Protein AF-A0A1B7UII2-F1 (afdb_monomer_lite)

Secondary structure (DSSP, 8-state):
----HHHHHHHHHHHHHHHHHHHHHHHHHHHHHHHHHHHHHHHHHHHHHHHH-HHHHHHHHHHHHHT--HHHHHHHHHTS-HHHHHHHHHHHHHHHHHHHHHHHHHHHTT-HHHHHHHHHHHHHHHHHHHHHHHHHHHHHHHHHHH--

pLDDT: mean 78.88, std 10.56, range [37.66, 93.81]

Sequence (148 aa):
MDIPSFIVSALPAVLGAVGAWFLVNEVNHAHQFEEISRELNDIERLQTLSRSNPREFWLRSAMISFKCDRAKAEELASALSDADIDAAIAKNNDLWERQISAGLERWNSKTVRSQLQKRRRMLWLGFWLLMASAAAQVLFALLKLFCC

Structure (mmCIF, N/CA/C/O backbone):
data_AF-A0A1B7UII2-F1
#
_entry.id   AF-A0A1B7UII2-F1
#
loop_
_atom_site.group_PDB
_atom_site.id
_atom_site.type_symbol
_atom_site.label_atom_id
_atom_site.label_alt_id
_atom_site.label_comp_id
_atom_site.label_asym_id
_atom_site.label_entity_id
_atom_site.label_seq_id
_atom_site.pdbx_PDB_ins_code
_atom_site.Cartn_x
_atom_site.Cartn_y
_atom_site.Cartn_z
_atom_site.occupancy
_atom_site.B_iso_or_equiv
_atom_site.auth_seq_id
_atom_site.auth_comp_id
_atom_site.auth_asym_id
_atom_site.auth_atom_id
_atom_site.pdbx_PDB_model_num
ATOM 1 N N . MET A 1 1 ? 39.442 8.933 -30.396 1.00 37.66 1 MET A N 1
ATOM 2 C CA . MET A 1 1 ? 38.957 8.367 -29.122 1.00 37.66 1 MET A CA 1
ATOM 3 C C . MET A 1 1 ? 37.718 7.571 -29.459 1.00 37.66 1 MET A C 1
ATOM 5 O O . MET A 1 1 ? 36.650 8.153 -29.606 1.00 37.66 1 MET A O 1
ATOM 9 N N . ASP A 1 2 ? 37.898 6.276 -29.695 1.00 41.06 2 ASP A N 1
ATOM 10 C CA . ASP A 1 2 ? 36.806 5.366 -30.019 1.00 41.06 2 ASP A CA 1
ATOM 11 C C . ASP A 1 2 ? 35.928 5.220 -28.782 1.00 41.06 2 ASP A C 1
ATOM 13 O O . ASP A 1 2 ? 36.333 4.625 -27.784 1.00 41.06 2 ASP A O 1
ATOM 17 N N . ILE A 1 3 ? 34.736 5.815 -28.817 1.00 52.31 3 ILE A N 1
ATOM 18 C CA . ILE A 1 3 ? 33.689 5.464 -27.862 1.00 52.31 3 ILE A CA 1
ATOM 19 C C . ILE A 1 3 ? 33.410 3.980 -28.130 1.00 52.31 3 ILE A C 1
ATOM 21 O O . ILE A 1 3 ? 33.012 3.653 -29.252 1.00 52.31 3 ILE A O 1
ATOM 25 N N . PRO A 1 4 ? 33.658 3.066 -27.174 1.00 51.59 4 PRO A N 1
ATOM 26 C CA . PRO A 1 4 ? 33.566 1.646 -27.453 1.00 51.59 4 PRO A CA 1
ATOM 27 C C . PRO A 1 4 ? 32.142 1.333 -27.907 1.00 51.59 4 PRO A C 1
ATOM 29 O O . PRO A 1 4 ? 31.180 1.594 -27.181 1.00 51.59 4 PRO A O 1
ATOM 32 N N . SER A 1 5 ? 32.015 0.780 -29.115 1.00 55.94 5 SER A N 1
ATOM 33 C CA . SER A 1 5 ? 30.750 0.451 -29.795 1.00 55.94 5 SER A CA 1
ATOM 34 C C . SER A 1 5 ? 29.771 -0.344 -28.919 1.00 55.94 5 SER A C 1
ATOM 36 O O . SER A 1 5 ? 28.555 -0.277 -29.104 1.00 55.94 5 SER A O 1
ATOM 38 N N . PHE A 1 6 ? 30.292 -1.030 -27.901 1.00 52.69 6 PHE A N 1
ATOM 39 C CA . PHE A 1 6 ? 29.532 -1.740 -26.884 1.00 52.69 6 PHE A CA 1
ATOM 40 C C . PHE A 1 6 ? 28.626 -0.822 -26.040 1.00 52.69 6 PHE A C 1
ATOM 42 O O . PHE A 1 6 ? 27.457 -1.149 -25.844 1.00 52.69 6 PHE A O 1
ATOM 49 N N . ILE A 1 7 ? 29.107 0.356 -25.612 1.00 54.72 7 ILE A N 1
ATOM 50 C CA . ILE A 1 7 ? 28.328 1.321 -24.804 1.00 54.72 7 ILE A CA 1
ATOM 51 C C . ILE A 1 7 ? 27.152 1.871 -25.619 1.00 54.72 7 ILE A C 1
ATOM 53 O O . ILE A 1 7 ? 26.037 1.989 -25.115 1.00 54.72 7 ILE A O 1
ATOM 57 N N . VAL A 1 8 ? 27.388 2.137 -26.905 1.00 59.88 8 VAL A N 1
ATOM 58 C CA . VAL A 1 8 ? 26.384 2.649 -27.846 1.00 59.88 8 VAL A CA 1
ATOM 59 C C . VAL A 1 8 ? 25.280 1.610 -28.093 1.00 59.88 8 VAL A C 1
ATOM 61 O O . VAL A 1 8 ? 24.105 1.959 -28.147 1.00 59.88 8 VAL A O 1
ATOM 64 N N . SER A 1 9 ? 25.637 0.322 -28.160 1.00 65.69 9 SER A N 1
ATOM 65 C CA . SER A 1 9 ? 24.675 -0.769 -28.378 1.00 65.69 9 SER A CA 1
ATOM 66 C C . SER A 1 9 ? 23.880 -1.183 -27.130 1.00 65.69 9 SER A C 1
ATOM 68 O O . SER A 1 9 ? 22.728 -1.596 -27.249 1.00 65.69 9 SER A O 1
ATOM 70 N N . ALA A 1 10 ? 24.467 -1.058 -25.935 1.00 76.00 10 ALA A N 1
ATOM 71 C CA . ALA A 1 10 ? 23.851 -1.497 -24.682 1.00 76.00 10 ALA A CA 1
ATOM 72 C C . ALA A 1 10 ? 22.965 -0.421 -24.033 1.00 76.00 10 ALA A C 1
ATOM 74 O O . ALA A 1 10 ? 22.053 -0.751 -23.274 1.00 76.00 10 ALA A O 1
ATOM 75 N N . LEU A 1 11 ? 23.199 0.860 -24.343 1.00 81.69 11 LEU A N 1
ATOM 76 C CA . LEU A 1 11 ? 22.480 1.989 -23.747 1.00 81.69 11 LEU A CA 1
ATOM 77 C C . LEU A 1 11 ? 20.946 1.870 -23.852 1.00 81.69 11 LEU A C 1
ATOM 79 O O . LEU A 1 11 ? 20.285 2.052 -22.828 1.00 81.69 11 LEU A O 1
ATOM 83 N N . PRO A 1 12 ? 20.342 1.505 -25.002 1.00 84.94 12 PRO A N 1
ATOM 84 C CA . PRO A 1 12 ? 18.893 1.356 -25.071 1.00 84.94 12 PRO A CA 1
ATOM 85 C C . PRO A 1 12 ? 18.375 0.227 -24.178 1.00 84.94 12 PRO A C 1
ATOM 87 O O . PRO A 1 12 ? 17.350 0.392 -23.519 1.00 84.94 12 PRO A O 1
ATOM 90 N N . ALA A 1 13 ? 19.087 -0.899 -24.097 1.00 85.00 13 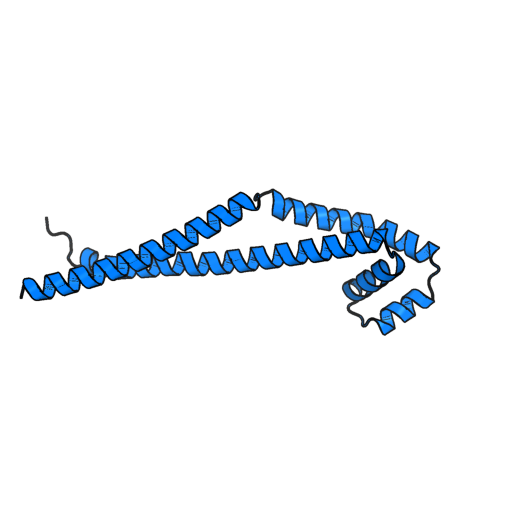ALA A N 1
ATOM 91 C CA . ALA A 1 13 ? 18.699 -2.010 -23.230 1.00 85.00 13 ALA A CA 1
ATOM 92 C C . ALA A 1 13 ? 18.749 -1.611 -21.745 1.00 85.00 13 ALA A C 1
ATOM 94 O O . ALA A 1 13 ? 17.822 -1.913 -20.995 1.00 85.00 13 ALA A O 1
ATOM 95 N N . VAL A 1 14 ? 19.780 -0.862 -21.334 1.00 86.94 14 VAL A N 1
ATOM 96 C CA . VAL A 1 14 ? 19.912 -0.346 -19.962 1.00 86.94 14 VAL A CA 1
ATOM 97 C C . VAL A 1 14 ? 18.794 0.644 -19.633 1.00 86.94 14 VAL A C 1
ATOM 99 O O . VAL A 1 14 ? 18.139 0.496 -18.604 1.00 86.94 14 VAL A O 1
ATOM 102 N N . LEU A 1 15 ? 18.519 1.615 -20.511 1.00 88.00 15 LEU A N 1
ATOM 103 C CA . LEU A 1 15 ? 17.417 2.568 -20.323 1.00 88.00 15 LEU A CA 1
ATOM 104 C C . LEU A 1 15 ? 16.066 1.850 -20.226 1.00 88.00 15 LEU A C 1
ATOM 106 O O . LEU A 1 15 ? 15.251 2.185 -19.369 1.00 88.00 15 LEU A O 1
ATOM 110 N N . GLY A 1 16 ? 15.860 0.822 -21.053 1.00 87.38 16 GLY A N 1
ATOM 111 C CA . GLY A 1 16 ? 14.655 0.003 -21.025 1.00 87.38 16 GLY A CA 1
ATOM 112 C C . GLY A 1 16 ? 14.488 -0.750 -19.704 1.00 87.38 16 GLY A C 1
ATOM 113 O O . GLY A 1 16 ? 13.423 -0.695 -19.091 1.00 87.38 16 GLY A O 1
ATOM 114 N N . ALA A 1 17 ? 15.555 -1.390 -19.221 1.00 89.38 17 ALA A N 1
ATOM 115 C CA . ALA A 1 17 ? 15.549 -2.140 -17.967 1.00 89.38 17 ALA A CA 1
ATOM 116 C C . ALA A 1 17 ? 15.335 -1.235 -16.742 1.00 89.38 17 ALA A C 1
ATOM 118 O O . ALA A 1 17 ? 14.518 -1.549 -15.876 1.00 89.38 17 ALA A O 1
ATOM 119 N N . VAL A 1 18 ? 16.018 -0.087 -16.682 1.00 90.06 18 VAL A N 1
ATOM 120 C CA . VAL A 1 18 ? 15.839 0.892 -15.598 1.00 90.06 18 VAL A CA 1
ATOM 121 C C . VAL A 1 18 ? 14.434 1.502 -15.652 1.00 90.06 18 VAL A C 1
ATOM 123 O O . VAL A 1 18 ? 13.789 1.652 -14.615 1.00 90.06 18 VAL A O 1
ATOM 126 N N . GLY A 1 19 ? 13.923 1.798 -16.852 1.00 88.44 19 GLY A N 1
ATOM 127 C CA . GLY A 1 19 ? 12.559 2.285 -17.049 1.00 88.44 19 GLY A CA 1
ATOM 128 C C . GLY A 1 19 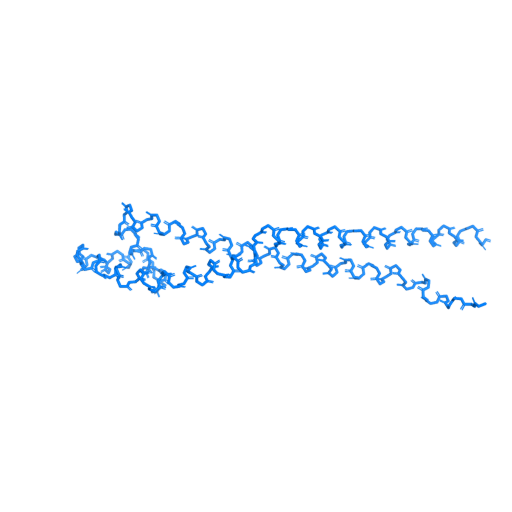? 11.504 1.296 -16.550 1.00 88.44 19 GLY A C 1
ATOM 129 O O . GLY A 1 19 ? 10.636 1.663 -15.758 1.00 88.44 19 GLY A O 1
ATOM 130 N N . ALA A 1 20 ? 11.631 0.022 -16.931 1.00 90.56 20 ALA A N 1
ATOM 131 C CA . ALA A 1 20 ? 10.764 -1.053 -16.455 1.00 90.56 20 ALA A CA 1
ATOM 132 C C . ALA A 1 20 ? 10.848 -1.234 -14.929 1.00 90.56 20 ALA A C 1
ATOM 134 O O . ALA A 1 20 ? 9.819 -1.373 -14.269 1.00 90.56 20 ALA A O 1
ATOM 135 N N . TRP A 1 21 ? 12.050 -1.161 -14.349 1.00 93.31 21 TRP A N 1
ATOM 136 C CA . TRP A 1 21 ? 12.246 -1.239 -12.900 1.00 93.31 21 TRP A CA 1
ATOM 137 C C . TRP A 1 21 ? 11.507 -0.125 -12.144 1.00 93.31 21 TRP A C 1
ATOM 139 O O . TRP A 1 21 ? 10.859 -0.396 -11.132 1.00 93.31 21 TRP A O 1
ATOM 149 N N . PHE A 1 22 ? 11.536 1.116 -12.646 1.00 90.50 22 PHE A N 1
ATOM 150 C CA . PHE A 1 22 ? 10.774 2.221 -12.052 1.00 90.50 22 PHE A CA 1
ATOM 151 C C . PHE A 1 22 ? 9.262 1.985 -12.093 1.00 90.50 22 PHE A C 1
ATOM 153 O O . PHE A 1 22 ? 8.583 2.292 -11.112 1.00 90.50 22 PHE A O 1
ATOM 160 N N . LEU A 1 23 ? 8.740 1.422 -13.186 1.00 90.44 23 LEU A N 1
ATOM 161 C CA . LEU A 1 23 ? 7.314 1.110 -13.311 1.00 90.44 23 LEU A CA 1
ATOM 162 C C . LEU A 1 23 ? 6.889 -0.023 -12.370 1.00 90.44 23 LEU A C 1
ATOM 164 O O . LEU A 1 23 ? 5.891 0.115 -11.671 1.00 90.44 23 LEU A O 1
ATOM 168 N N . VAL A 1 24 ? 7.670 -1.103 -12.277 1.00 91.25 24 VAL A N 1
ATOM 169 C CA . VAL A 1 24 ? 7.399 -2.205 -11.334 1.00 91.25 24 VAL A CA 1
ATOM 170 C C . VAL A 1 24 ? 7.415 -1.703 -9.889 1.00 91.25 24 VAL A C 1
ATOM 172 O O . VAL A 1 24 ? 6.529 -2.031 -9.098 1.00 91.25 24 VAL A O 1
ATOM 175 N N . ASN A 1 25 ? 8.384 -0.855 -9.540 1.00 86.06 25 ASN A N 1
ATOM 176 C CA . ASN A 1 25 ? 8.427 -0.247 -8.216 1.00 86.06 25 ASN A CA 1
ATOM 177 C C . ASN A 1 25 ? 7.248 0.693 -7.955 1.00 86.06 25 ASN A C 1
ATOM 179 O O . ASN A 1 25 ? 6.789 0.759 -6.814 1.00 86.06 25 ASN A O 1
ATOM 183 N N . GLU A 1 26 ? 6.753 1.413 -8.963 1.00 90.19 26 GLU A N 1
ATOM 184 C CA . GLU A 1 26 ? 5.548 2.230 -8.818 1.00 90.19 26 GLU A CA 1
ATOM 185 C C . GLU A 1 26 ? 4.333 1.364 -8.490 1.00 90.19 26 GLU A C 1
ATOM 187 O O . GLU A 1 26 ? 3.643 1.680 -7.524 1.00 90.19 26 GL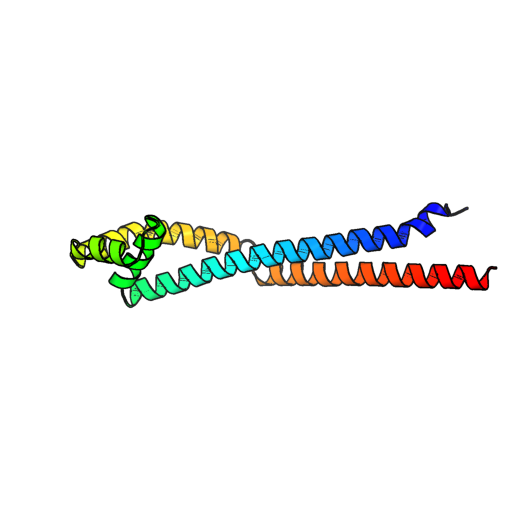U A O 1
ATOM 192 N N . VAL A 1 27 ? 4.145 0.238 -9.188 1.00 87.69 27 VAL A N 1
ATOM 193 C CA . VAL A 1 27 ? 3.053 -0.713 -8.921 1.00 87.69 27 VAL A CA 1
ATOM 194 C C . VAL A 1 27 ? 3.125 -1.259 -7.494 1.00 87.69 27 VAL A C 1
ATOM 196 O O . VAL A 1 27 ? 2.119 -1.278 -6.788 1.00 87.69 27 VAL A O 1
ATOM 199 N N . ASN A 1 28 ? 4.314 -1.638 -7.021 1.00 84.25 28 ASN A N 1
ATOM 200 C CA . ASN A 1 28 ? 4.482 -2.116 -5.647 1.00 84.25 28 ASN A CA 1
ATOM 201 C C . ASN A 1 28 ? 4.124 -1.027 -4.612 1.00 84.25 28 ASN A C 1
ATOM 203 O O . ASN A 1 28 ? 3.408 -1.280 -3.646 1.00 84.25 28 ASN A O 1
ATOM 207 N N . HIS A 1 29 ? 4.551 0.221 -4.842 1.00 81.06 29 HIS A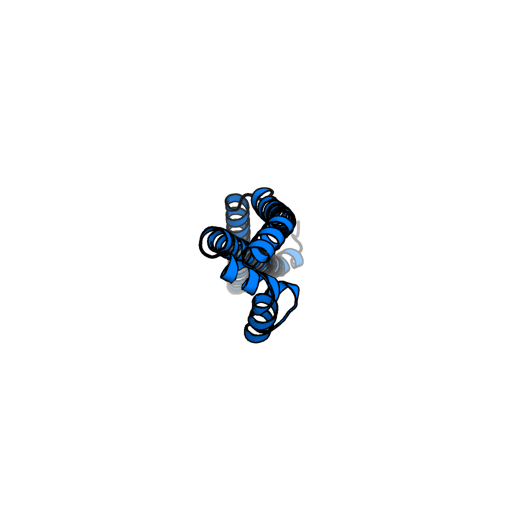 N 1
ATOM 208 C CA . HIS A 1 29 ? 4.165 1.347 -3.982 1.00 81.06 29 HIS A CA 1
ATOM 209 C C . HIS A 1 29 ? 2.668 1.679 -4.085 1.00 81.06 29 HIS A C 1
ATOM 211 O O . HIS A 1 29 ? 2.081 2.143 -3.110 1.00 81.06 29 HIS A O 1
ATOM 217 N N . ALA A 1 30 ? 2.050 1.477 -5.251 1.00 82.38 30 ALA A N 1
ATOM 218 C CA . ALA A 1 30 ? 0.619 1.659 -5.449 1.00 82.38 30 ALA A CA 1
ATOM 219 C C . ALA A 1 30 ? -0.188 0.661 -4.618 1.00 82.38 30 ALA A C 1
ATOM 221 O O . ALA A 1 30 ? -1.139 1.072 -3.958 1.00 82.38 30 ALA A O 1
ATOM 222 N N . HIS A 1 31 ? 0.235 -0.605 -4.601 1.00 82.88 31 HIS A N 1
ATOM 223 C CA . HIS A 1 31 ? -0.413 -1.656 -3.825 1.00 82.88 31 HIS A CA 1
ATOM 224 C C . HIS A 1 31 ? -0.345 -1.372 -2.323 1.00 82.88 31 HIS A C 1
ATOM 226 O O . HIS A 1 31 ? -1.380 -1.305 -1.670 1.00 82.88 31 HIS A O 1
ATOM 232 N N . GLN A 1 32 ? 0.847 -1.063 -1.802 1.00 78.06 32 GLN A N 1
ATOM 233 C CA . GLN A 1 32 ? 1.022 -0.692 -0.391 1.00 78.06 32 GLN A CA 1
ATOM 234 C C . GLN A 1 32 ? 0.185 0.534 -0.005 1.00 78.06 32 GLN A C 1
ATOM 236 O O . GLN A 1 32 ? -0.385 0.598 1.080 1.00 78.06 32 GLN A O 1
ATOM 241 N N . PHE A 1 33 ? 0.102 1.529 -0.893 1.00 79.88 33 PHE A N 1
ATOM 242 C CA . PHE A 1 33 ? -0.728 2.706 -0.660 1.00 79.88 33 PHE A CA 1
ATOM 243 C C . PHE A 1 33 ? -2.219 2.352 -0.602 1.00 79.88 33 PHE A C 1
ATOM 245 O O . PHE A 1 33 ? -2.944 2.880 0.241 1.00 79.88 33 PHE A O 1
ATOM 252 N N . GLU A 1 34 ? -2.683 1.475 -1.491 1.00 82.38 34 GLU A N 1
ATOM 253 C CA . GLU A 1 34 ? -4.070 1.018 -1.529 1.00 82.38 34 GLU A CA 1
ATOM 254 C C . GLU A 1 34 ? -4.432 0.181 -0.296 1.00 82.38 34 GLU A C 1
ATOM 256 O O . GLU A 1 34 ? -5.485 0.417 0.292 1.00 82.38 34 GLU A O 1
ATOM 261 N N . GLU A 1 35 ? -3.556 -0.728 0.135 1.00 81.38 35 GLU A N 1
ATOM 262 C CA . GLU A 1 35 ? -3.727 -1.515 1.362 1.00 81.38 35 GLU A CA 1
ATOM 263 C C . GLU A 1 35 ? -3.891 -0.606 2.583 1.00 81.38 35 GLU A C 1
ATOM 265 O O . GLU A 1 35 ? -4.906 -0.685 3.272 1.00 81.38 35 GLU A O 1
ATOM 270 N N . ILE A 1 36 ? -2.967 0.342 2.786 1.00 76.56 36 ILE A N 1
ATOM 271 C CA . ILE A 1 36 ? -3.043 1.281 3.916 1.00 76.56 36 ILE A CA 1
ATOM 272 C C . ILE A 1 36 ? -4.299 2.164 3.816 1.00 76.56 36 ILE A C 1
ATOM 274 O O . ILE A 1 36 ? -4.942 2.451 4.824 1.00 76.56 36 ILE A O 1
ATOM 278 N N . SER A 1 37 ? -4.692 2.579 2.606 1.00 79.69 37 SER A N 1
ATOM 279 C CA . SER A 1 37 ? -5.920 3.367 2.405 1.00 79.69 37 SER A CA 1
ATOM 280 C C . SER A 1 37 ? -7.179 2.578 2.775 1.00 79.69 37 SER A C 1
ATOM 282 O O . SER A 1 37 ? -8.107 3.142 3.353 1.00 79.69 37 SER A O 1
ATOM 284 N N . ARG A 1 38 ? -7.229 1.282 2.440 1.00 81.75 38 ARG A N 1
ATOM 285 C CA . ARG A 1 38 ? -8.344 0.394 2.798 1.00 81.75 38 ARG A CA 1
ATOM 286 C C . ARG A 1 38 ? -8.401 0.170 4.306 1.00 81.75 38 ARG A C 1
ATOM 288 O O . ARG A 1 38 ? -9.467 0.355 4.881 1.00 81.75 38 ARG A O 1
ATOM 295 N N . GLU A 1 39 ? -7.262 -0.120 4.937 1.00 76.12 39 GLU A N 1
ATOM 296 C CA . GLU A 1 39 ? -7.163 -0.273 6.395 1.00 76.12 39 GLU A CA 1
ATOM 297 C C . GLU A 1 39 ? -7.682 0.970 7.134 1.00 76.12 39 GLU A C 1
ATOM 299 O O . GLU A 1 39 ? -8.494 0.854 8.051 1.00 76.12 39 GLU A O 1
ATOM 304 N N . LEU A 1 40 ? -7.271 2.170 6.709 1.00 75.19 40 LEU A N 1
ATOM 305 C CA . LEU A 1 40 ? -7.716 3.424 7.324 1.00 75.19 40 LEU A CA 1
ATOM 306 C C . LEU A 1 40 ? -9.214 3.695 7.121 1.00 75.19 40 LEU A C 1
ATOM 308 O O . LEU A 1 40 ? -9.871 4.177 8.041 1.00 75.19 40 LEU A O 1
ATOM 312 N N . ASN A 1 41 ? -9.769 3.370 5.951 1.00 81.88 41 ASN A N 1
ATOM 313 C CA . ASN A 1 41 ? -11.203 3.521 5.683 1.00 81.88 41 ASN A CA 1
ATOM 314 C C . ASN A 1 41 ? -12.044 2.544 6.524 1.00 81.88 41 ASN A C 1
ATOM 316 O O . ASN A 1 41 ? -13.083 2.915 7.070 1.00 81.88 41 ASN A O 1
ATOM 320 N N . ASP A 1 42 ? -11.588 1.300 6.680 1.00 79.56 42 ASP A N 1
ATOM 321 C CA . ASP A 1 42 ? -12.267 0.321 7.533 1.00 79.56 42 ASP A CA 1
ATOM 322 C C . ASP A 1 42 ? -12.236 0.747 9.006 1.00 79.56 42 ASP A C 1
ATOM 324 O O . ASP A 1 42 ? -13.251 0.662 9.701 1.00 79.56 42 ASP A O 1
ATOM 328 N N . ILE A 1 43 ? -11.111 1.304 9.457 1.00 75.06 43 ILE A N 1
ATOM 329 C CA . ILE A 1 43 ? -10.976 1.939 10.771 1.00 75.06 43 ILE A CA 1
ATOM 330 C C . ILE A 1 43 ? -11.967 3.103 10.941 1.00 75.06 43 ILE A C 1
ATOM 332 O O . ILE A 1 43 ? -12.680 3.152 11.943 1.00 75.06 43 ILE A O 1
ATOM 336 N N . GLU A 1 44 ? -12.044 4.027 9.980 1.00 77.00 44 GLU A N 1
ATOM 337 C CA . GLU A 1 44 ? -12.944 5.189 10.037 1.00 77.00 44 GLU A CA 1
ATOM 338 C C . GLU A 1 44 ? -14.416 4.755 10.111 1.00 77.00 44 GLU A C 1
ATOM 340 O O . GLU A 1 44 ? -15.205 5.279 10.908 1.00 77.00 44 GLU A O 1
ATOM 345 N N . ARG A 1 45 ? -14.789 3.734 9.332 1.00 79.12 45 ARG A N 1
ATOM 346 C CA . ARG A 1 45 ? -16.128 3.134 9.369 1.00 79.12 45 ARG A CA 1
ATOM 347 C C . ARG A 1 45 ? -16.435 2.523 10.727 1.00 79.12 45 ARG A C 1
ATOM 349 O O . ARG A 1 45 ? -17.522 2.746 11.258 1.00 79.12 45 ARG A O 1
ATOM 356 N N . LEU A 1 46 ? -15.495 1.776 11.300 1.00 74.94 46 LEU A N 1
ATOM 357 C CA . LEU A 1 46 ? -15.654 1.177 12.623 1.00 74.94 46 LEU A CA 1
ATOM 358 C C . LEU A 1 46 ? -15.749 2.246 13.720 1.00 74.94 46 LEU A C 1
ATOM 360 O O . LEU A 1 46 ? -16.604 2.137 14.593 1.00 74.94 46 LEU A O 1
ATOM 364 N N . GLN A 1 47 ? -14.971 3.325 13.640 1.00 74.38 47 GLN A N 1
ATOM 365 C CA . GLN A 1 47 ? -15.058 4.445 14.582 1.00 74.38 47 GLN A CA 1
ATOM 366 C C . GLN A 1 47 ? -16.385 5.212 14.463 1.00 74.38 47 GLN A C 1
ATOM 368 O O . GLN A 1 47 ? -16.939 5.685 15.455 1.00 74.38 47 GLN A O 1
ATOM 373 N N . THR A 1 48 ? -16.933 5.320 13.255 1.00 79.19 48 THR A N 1
ATOM 374 C CA . THR A 1 48 ? -18.269 5.895 13.049 1.00 79.19 48 THR A CA 1
ATOM 375 C C . THR A 1 48 ? -19.354 4.984 13.632 1.00 79.19 48 THR A C 1
ATOM 377 O O . THR A 1 48 ? -20.305 5.459 14.261 1.00 79.19 48 THR A O 1
ATOM 380 N N . LEU A 1 49 ? -19.198 3.666 13.473 1.00 78.81 49 LEU A N 1
ATOM 381 C CA . LEU A 1 49 ? -20.096 2.664 14.047 1.00 78.81 49 LEU A CA 1
ATOM 382 C C . LEU A 1 49 ? -20.047 2.648 15.575 1.00 78.81 49 LEU A C 1
ATOM 384 O O . LEU A 1 49 ? -21.104 2.575 16.186 1.00 78.81 49 LEU A O 1
ATOM 388 N N . SER A 1 50 ? -18.880 2.796 16.208 1.00 78.44 50 SER A N 1
ATOM 389 C CA . SER A 1 50 ? -18.795 2.817 17.676 1.00 78.44 50 SER A CA 1
ATOM 390 C C . SER A 1 50 ? -19.599 3.963 18.300 1.00 78.44 50 SER A C 1
ATOM 392 O O . SER A 1 50 ? -20.144 3.806 19.388 1.00 78.44 50 SER A O 1
ATOM 394 N N . ARG A 1 51 ? -19.737 5.092 17.591 1.00 78.31 51 ARG A N 1
ATOM 395 C CA . ARG A 1 51 ? -20.519 6.259 18.036 1.00 78.31 51 ARG A CA 1
ATOM 396 C C . ARG A 1 51 ? -22.014 6.166 17.733 1.00 78.31 51 ARG A C 1
ATOM 398 O O . ARG A 1 51 ? -22.803 6.801 18.421 1.00 78.31 51 ARG A O 1
ATOM 405 N N . SER A 1 52 ? -22.397 5.448 16.678 1.00 83.25 52 SER A N 1
ATOM 406 C CA . SER A 1 52 ? -23.781 5.408 16.179 1.00 83.25 52 SER A CA 1
ATOM 407 C C . SER A 1 52 ? -24.526 4.122 16.540 1.00 83.25 52 SER A C 1
ATOM 409 O O . SER A 1 52 ? -25.739 4.151 16.728 1.00 83.25 52 SER A O 1
ATOM 411 N N . ASN A 1 53 ? -23.815 2.998 16.644 1.00 84.38 53 ASN A N 1
ATOM 412 C CA . ASN A 1 53 ? -24.350 1.686 16.988 1.00 84.38 53 ASN A CA 1
ATOM 413 C C . ASN A 1 53 ? -23.268 0.827 17.688 1.00 84.38 53 ASN A C 1
ATOM 415 O O . ASN A 1 53 ? -22.599 0.013 17.038 1.00 84.38 53 ASN A O 1
ATOM 419 N N . PRO A 1 54 ? -23.098 0.986 19.017 1.00 80.38 54 PRO A N 1
ATOM 420 C CA . PRO A 1 54 ? -22.069 0.295 19.801 1.00 80.38 54 PRO A CA 1
ATOM 421 C C . PRO A 1 54 ? -22.165 -1.230 19.696 1.00 80.38 54 PRO A C 1
ATOM 423 O O . PRO A 1 54 ? -21.157 -1.926 19.594 1.00 80.38 54 PRO A O 1
ATOM 426 N N . ARG A 1 55 ? -23.391 -1.757 19.635 1.00 81.50 55 ARG A N 1
ATOM 427 C CA . ARG A 1 55 ? -23.649 -3.194 19.535 1.00 81.50 55 ARG A CA 1
ATOM 428 C C . ARG A 1 55 ? -23.175 -3.773 18.203 1.00 81.50 55 ARG A C 1
ATOM 430 O O . ARG A 1 55 ? -22.478 -4.784 18.186 1.00 81.50 55 ARG A O 1
ATOM 437 N N . GLU A 1 56 ? -23.485 -3.112 17.087 1.00 84.62 56 GLU A 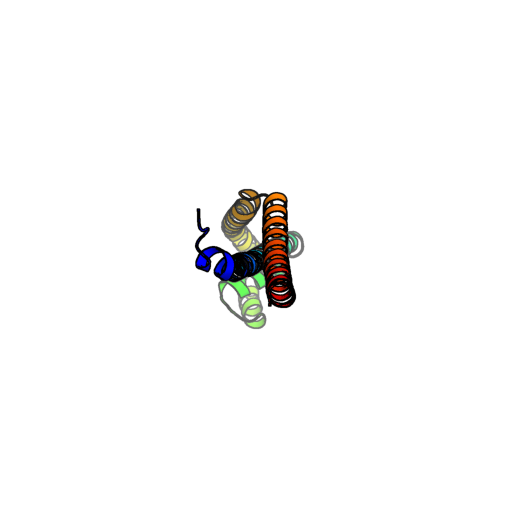N 1
ATOM 438 C CA . GLU A 1 56 ? -22.976 -3.507 15.765 1.00 84.62 56 GLU A CA 1
ATOM 439 C C . GLU A 1 56 ? -21.447 -3.370 15.686 1.00 84.62 56 GLU A C 1
ATOM 441 O O . GLU A 1 56 ? -20.774 -4.216 15.092 1.00 84.62 56 GLU A O 1
ATOM 446 N N . PHE A 1 57 ? -20.882 -2.337 16.316 1.00 82.69 57 PHE A N 1
ATOM 447 C CA . PHE A 1 57 ? -19.434 -2.173 16.424 1.00 82.69 57 PHE A CA 1
ATOM 448 C C . PHE A 1 57 ? -18.775 -3.333 17.183 1.00 82.69 57 PHE A C 1
ATOM 450 O O . PHE A 1 57 ? -17.776 -3.883 16.709 1.00 82.69 57 PHE A O 1
ATOM 457 N N . TRP A 1 58 ? -19.345 -3.749 18.317 1.00 83.12 58 TRP A N 1
ATOM 458 C CA . TRP A 1 58 ? -18.854 -4.892 19.082 1.00 83.12 58 TRP A CA 1
ATOM 459 C C . TRP A 1 58 ? -18.919 -6.181 18.262 1.00 83.12 58 TRP A C 1
ATOM 461 O O . TRP A 1 58 ? -17.924 -6.898 18.188 1.00 83.12 58 TRP A O 1
ATOM 471 N N . LEU A 1 59 ? -20.038 -6.438 17.572 1.00 85.50 59 LEU A N 1
ATOM 472 C CA . LEU A 1 59 ? -20.210 -7.629 16.732 1.00 85.50 59 LEU A CA 1
ATOM 473 C C . LEU A 1 59 ? -19.140 -7.716 15.644 1.00 85.50 59 LEU A C 1
ATOM 475 O O . LEU A 1 59 ? -18.481 -8.744 15.500 1.00 85.50 59 LEU A O 1
ATOM 479 N N . ARG A 1 60 ? -18.911 -6.622 14.911 1.00 82.31 60 ARG A N 1
ATOM 480 C CA . ARG A 1 60 ? -17.867 -6.575 13.878 1.00 82.31 60 ARG A CA 1
ATOM 481 C C . ARG A 1 60 ? -16.472 -6.740 14.467 1.00 82.31 60 ARG A C 1
ATOM 483 O O . ARG A 1 60 ? -15.658 -7.472 13.910 1.00 82.31 60 ARG A O 1
ATOM 490 N N . SER A 1 61 ? -16.212 -6.117 15.612 1.00 78.25 61 SER A N 1
ATOM 491 C CA . SER A 1 61 ? -14.931 -6.249 16.313 1.00 78.25 61 SER A CA 1
ATOM 492 C C . SER A 1 61 ? -14.682 -7.686 16.782 1.00 78.25 61 SER A C 1
ATOM 494 O O . SER A 1 61 ? -13.565 -8.193 16.654 1.00 78.25 61 SER A O 1
ATOM 496 N N . ALA A 1 62 ? -15.719 -8.371 17.269 1.00 80.69 62 ALA A N 1
ATOM 497 C CA . ALA A 1 62 ? -15.664 -9.765 17.690 1.00 80.69 62 ALA A CA 1
ATOM 498 C C . ALA A 1 62 ? -15.426 -10.705 16.500 1.00 80.69 62 ALA A C 1
ATOM 500 O O . ALA A 1 62 ? -14.544 -11.559 16.572 1.00 80.69 62 ALA A O 1
ATOM 501 N N . MET A 1 63 ? -16.131 -10.505 15.381 1.00 85.88 63 MET A N 1
ATOM 502 C CA . MET A 1 63 ? -15.919 -11.280 14.151 1.00 85.88 63 MET A CA 1
ATOM 503 C C . MET A 1 63 ? -14.467 -11.191 13.664 1.00 85.88 63 MET A C 1
ATOM 505 O O . MET A 1 63 ? -13.873 -12.209 13.310 1.00 85.88 63 MET A O 1
ATOM 509 N N . ILE A 1 64 ? -13.874 -9.991 13.695 1.00 77.81 64 ILE A N 1
ATOM 510 C CA . ILE A 1 64 ? -12.476 -9.765 13.298 1.00 77.81 64 ILE A CA 1
ATOM 511 C C . ILE A 1 64 ? -11.511 -10.436 14.286 1.00 77.81 64 ILE A C 1
ATOM 513 O O . ILE A 1 64 ? -10.612 -11.170 13.876 1.00 77.81 64 ILE A O 1
ATOM 517 N N . SER A 1 65 ? -11.705 -10.211 15.587 1.00 77.88 65 SER A N 1
ATOM 518 C CA . SER A 1 65 ? -10.780 -10.670 16.633 1.00 77.88 65 SER A CA 1
ATOM 519 C C . SER A 1 65 ? -10.794 -12.189 16.807 1.00 77.88 65 SER A C 1
ATOM 521 O O . SER A 1 65 ? -9.744 -12.810 16.965 1.00 77.88 65 SER A O 1
ATOM 523 N N . PHE A 1 66 ? -11.978 -12.800 16.751 1.00 79.50 66 PHE A N 1
ATOM 524 C CA . PHE A 1 66 ? -12.170 -14.232 16.979 1.00 79.50 66 PHE A CA 1
ATOM 525 C C . PHE A 1 66 ? -12.266 -15.048 15.686 1.00 79.50 66 PHE A C 1
ATOM 527 O O . PHE A 1 66 ? -12.383 -16.270 15.758 1.00 79.50 66 PHE A O 1
ATOM 534 N N . LYS A 1 67 ? -12.198 -14.399 14.513 1.00 82.31 67 LYS A N 1
ATOM 535 C CA . LYS A 1 67 ? -12.340 -15.033 13.190 1.00 82.31 67 LYS A CA 1
ATOM 536 C C . LYS A 1 67 ? -13.587 -15.922 13.110 1.00 82.31 67 LYS A C 1
ATOM 538 O O . LYS A 1 67 ? -13.514 -17.074 12.685 1.00 82.31 67 LYS A O 1
ATOM 543 N N . CYS A 1 68 ? -14.721 -15.399 13.572 1.00 83.75 68 CYS A N 1
ATOM 544 C CA . CYS A 1 68 ? -15.984 -16.126 13.637 1.00 83.75 68 CYS A CA 1
ATOM 545 C C . CYS A 1 68 ? -17.069 -15.480 12.769 1.00 83.75 68 CYS A C 1
ATOM 547 O O . CYS A 1 68 ? -17.038 -14.282 12.481 1.00 83.75 68 CYS A O 1
ATOM 549 N N . ASP A 1 69 ? -18.040 -16.296 12.358 1.00 89.19 69 ASP A N 1
ATOM 550 C CA . ASP A 1 69 ? -19.196 -15.833 11.595 1.00 89.19 69 ASP A CA 1
ATOM 551 C C . ASP A 1 69 ? -20.137 -14.989 12.455 1.00 89.19 69 ASP A C 1
ATOM 553 O O . ASP A 1 69 ? -20.208 -15.139 13.679 1.00 89.19 69 ASP A O 1
ATOM 557 N N . ARG A 1 70 ? -20.931 -14.143 11.789 1.00 87.25 70 ARG A N 1
ATOM 558 C CA . ARG A 1 70 ? -21.852 -13.207 12.445 1.00 87.25 70 ARG A CA 1
ATOM 559 C C . ARG A 1 70 ? -22.799 -13.891 13.432 1.00 87.25 70 ARG A C 1
ATOM 561 O O . ARG A 1 70 ? -22.973 -13.382 14.529 1.00 87.25 70 ARG A O 1
ATOM 568 N N . ALA A 1 71 ? -23.339 -15.059 13.084 1.00 86.88 71 ALA A N 1
ATOM 569 C CA . ALA A 1 71 ? -24.247 -15.807 13.956 1.00 86.88 71 ALA A CA 1
ATOM 570 C C . ALA A 1 71 ? -23.594 -16.190 15.298 1.00 86.88 71 ALA A C 1
ATOM 572 O O . ALA A 1 71 ? -24.211 -16.045 16.347 1.00 86.88 71 ALA A O 1
ATOM 573 N N . LYS A 1 72 ? -22.318 -16.603 15.280 1.00 85.56 72 LYS A N 1
ATOM 574 C CA . LYS A 1 72 ? -21.563 -16.915 16.504 1.00 85.56 72 LYS A CA 1
ATOM 575 C C . LYS A 1 72 ? -21.232 -15.656 17.299 1.00 85.56 72 LYS A C 1
ATOM 577 O O . LYS A 1 72 ? -21.248 -15.683 18.524 1.00 85.56 72 LYS A O 1
ATOM 582 N N . ALA A 1 73 ? -20.932 -14.549 16.621 1.00 85.06 73 ALA A N 1
ATOM 583 C CA . ALA A 1 73 ? -20.725 -13.269 17.292 1.00 85.06 73 ALA A CA 1
ATOM 584 C C . ALA A 1 73 ? -22.015 -12.771 17.970 1.00 85.06 73 ALA A C 1
ATOM 586 O O . ALA A 1 73 ? -21.965 -12.296 19.099 1.00 85.06 73 ALA A O 1
ATOM 587 N N . GLU A 1 74 ? -23.170 -12.924 17.320 1.00 87.31 74 GLU A N 1
ATOM 588 C CA . GLU A 1 74 ? -24.482 -12.581 17.882 1.00 87.31 74 GLU A CA 1
ATOM 589 C C . GLU A 1 74 ? -24.862 -13.485 19.057 1.00 87.31 74 GLU A C 1
ATOM 591 O O . GLU A 1 74 ? -25.378 -12.991 20.056 1.00 87.31 74 GLU A O 1
ATOM 596 N N . GLU A 1 75 ? -24.536 -14.775 18.991 1.00 86.12 75 GLU A N 1
ATOM 597 C CA . GLU A 1 75 ? -24.694 -15.706 20.110 1.00 86.12 75 GLU A CA 1
ATOM 598 C C . GLU A 1 75 ? -23.844 -15.277 21.317 1.00 86.12 75 GLU A C 1
ATOM 600 O O . GLU A 1 75 ? -24.363 -15.167 22.427 1.00 86.12 75 GLU A O 1
ATOM 605 N N . LEU A 1 76 ? -22.572 -14.919 21.104 1.00 79.94 76 LEU A N 1
ATOM 606 C CA . LEU A 1 76 ? -21.703 -14.383 22.160 1.00 79.94 76 LEU A CA 1
ATOM 607 C C . LEU A 1 76 ? -22.219 -13.047 22.721 1.00 79.94 76 LEU A C 1
ATOM 609 O O . LEU A 1 76 ? -22.137 -12.818 23.926 1.00 79.94 76 LEU A O 1
ATOM 613 N N . ALA A 1 77 ? -22.777 -12.181 21.869 1.00 79.25 77 ALA A N 1
ATOM 614 C CA . ALA A 1 77 ? -23.385 -10.918 22.289 1.00 79.25 77 ALA A CA 1
ATOM 615 C C . ALA A 1 77 ? -24.696 -11.119 23.059 1.00 79.25 77 ALA A C 1
ATOM 617 O O . ALA A 1 77 ? -25.047 -10.290 23.890 1.00 79.25 77 ALA A O 1
ATOM 618 N N . SER A 1 78 ? -25.442 -12.192 22.777 1.00 82.00 78 SER A N 1
ATOM 619 C CA . SER A 1 78 ? -26.748 -12.448 23.398 1.00 82.00 78 SER A CA 1
ATOM 620 C C . SER A 1 78 ? -26.657 -12.684 24.908 1.00 82.00 78 SER A C 1
ATOM 622 O O . SER A 1 78 ? -27.613 -12.408 25.630 1.00 82.00 78 SER A O 1
ATOM 624 N N . ALA A 1 79 ? -25.494 -13.141 25.379 1.00 78.38 79 ALA A N 1
ATOM 625 C CA . ALA A 1 79 ? -25.198 -13.371 26.787 1.00 78.38 79 ALA A CA 1
ATOM 626 C C . ALA A 1 79 ? -24.652 -12.129 27.516 1.00 78.38 79 ALA A C 1
ATOM 628 O O . ALA A 1 79 ? -24.478 -12.171 28.733 1.00 78.38 79 ALA A O 1
ATOM 629 N N . LEU A 1 80 ? -24.360 -11.041 26.795 1.00 78.88 80 LEU A N 1
ATOM 630 C CA . LEU A 1 80 ? -23.787 -9.817 27.350 1.00 78.88 80 LEU A CA 1
ATOM 631 C C . LEU A 1 80 ? -24.864 -8.742 27.498 1.00 78.88 80 LEU A C 1
ATOM 633 O O . LEU A 1 80 ? -25.683 -8.532 26.601 1.00 78.88 80 LEU A O 1
ATOM 637 N N . SER A 1 81 ? -24.851 -8.037 28.631 1.00 84.44 81 SER A N 1
ATOM 638 C CA . SER A 1 81 ? -25.672 -6.838 28.785 1.00 84.44 81 SER A CA 1
ATOM 639 C C . SER A 1 81 ? -25.096 -5.688 27.953 1.00 84.44 81 SER A C 1
ATOM 641 O O . SER A 1 81 ? -23.897 -5.661 27.667 1.00 84.44 81 SER A O 1
ATOM 643 N N . ASP A 1 82 ? -25.924 -4.704 27.592 1.00 80.50 82 ASP A N 1
ATOM 644 C CA . ASP A 1 82 ? -25.440 -3.522 26.862 1.00 80.50 82 ASP A CA 1
ATOM 645 C C . ASP A 1 82 ? -24.353 -2.769 27.663 1.00 80.50 82 ASP A C 1
ATOM 647 O O . ASP A 1 82 ? -23.396 -2.265 27.083 1.00 80.50 82 ASP A O 1
ATOM 651 N N . ALA A 1 83 ? -24.416 -2.797 29.001 1.00 82.25 83 ALA A N 1
ATOM 652 C CA . ALA A 1 83 ? -23.387 -2.220 29.870 1.00 82.25 83 ALA A CA 1
ATOM 653 C C . ALA A 1 83 ? -22.044 -2.977 29.803 1.00 82.25 83 ALA A C 1
ATOM 655 O O . ALA A 1 83 ? -20.980 -2.354 29.823 1.00 82.25 83 ALA A O 1
ATOM 656 N N . ASP A 1 84 ? -22.072 -4.309 29.690 1.00 82.62 84 ASP A N 1
ATOM 657 C CA . ASP A 1 84 ? -20.858 -5.121 29.520 1.00 82.62 84 ASP A CA 1
ATOM 658 C C . ASP A 1 84 ? -20.245 -4.918 28.131 1.00 82.62 84 ASP A C 1
ATOM 660 O O . ASP A 1 84 ? -19.019 -4.885 27.982 1.00 82.62 84 ASP A O 1
ATOM 664 N N . ILE A 1 85 ? -21.098 -4.742 27.117 1.00 79.12 85 ILE A N 1
ATOM 665 C CA . ILE A 1 85 ? -20.691 -4.391 25.756 1.00 79.12 85 ILE A CA 1
ATOM 666 C C . ILE A 1 85 ? -19.994 -3.027 25.764 1.00 79.12 85 ILE A C 1
ATOM 668 O O . ILE A 1 85 ? -18.879 -2.926 25.252 1.00 79.12 85 ILE A O 1
ATOM 672 N N . ASP A 1 86 ? -20.571 -2.014 26.408 1.00 79.75 86 ASP A N 1
ATOM 673 C CA . ASP A 1 86 ? -19.974 -0.679 26.509 1.00 79.75 86 ASP A CA 1
ATOM 674 C C . ASP A 1 86 ? -18.638 -0.692 27.269 1.00 79.75 86 ASP A C 1
ATOM 676 O O . ASP A 1 86 ? -17.662 -0.074 26.832 1.00 79.75 86 ASP A O 1
ATOM 680 N N . ALA A 1 87 ? -18.537 -1.455 28.363 1.00 80.81 87 ALA A N 1
ATOM 681 C CA . ALA A 1 87 ? -17.289 -1.620 29.108 1.00 80.81 87 ALA A CA 1
ATOM 682 C C . ALA A 1 87 ? -16.203 -2.336 28.279 1.00 80.81 87 ALA A C 1
ATOM 684 O O . ALA A 1 87 ? -15.031 -1.938 28.290 1.00 80.81 87 ALA A O 1
ATOM 685 N N . ALA A 1 88 ? -16.580 -3.371 27.522 1.00 74.00 88 ALA A N 1
ATOM 686 C CA . ALA A 1 88 ? -15.679 -4.079 26.617 1.00 74.00 88 ALA A CA 1
ATOM 687 C C . ALA A 1 88 ? -15.230 -3.195 25.441 1.00 74.00 88 ALA A C 1
ATOM 689 O O . ALA A 1 88 ? -14.056 -3.227 25.064 1.00 74.00 88 ALA A O 1
ATOM 690 N N . ILE A 1 89 ? -16.131 -2.374 24.893 1.00 75.31 89 ILE A N 1
ATOM 691 C CA . ILE A 1 89 ? -15.824 -1.378 23.860 1.00 75.31 89 ILE A CA 1
ATOM 692 C C . ILE A 1 89 ? -14.853 -0.336 24.406 1.00 75.31 89 ILE A C 1
ATOM 694 O O . ILE A 1 89 ? -13.851 -0.067 23.756 1.00 75.31 89 ILE A O 1
ATOM 698 N N . ALA A 1 90 ? -15.084 0.205 25.605 1.00 76.25 90 ALA A N 1
ATOM 699 C CA . ALA A 1 90 ? -14.195 1.191 26.217 1.00 76.25 90 ALA A CA 1
ATOM 700 C C . ALA A 1 90 ? -12.777 0.634 26.436 1.00 76.25 90 ALA A C 1
ATOM 702 O O . ALA A 1 90 ? -11.792 1.308 26.138 1.00 76.25 90 ALA A O 1
ATOM 703 N N . LYS A 1 91 ? -12.665 -0.626 26.880 1.00 72.19 91 LYS A N 1
ATOM 704 C CA . LYS A 1 91 ? -11.376 -1.316 27.045 1.00 72.19 91 LYS A CA 1
ATOM 705 C C . LYS A 1 91 ? -10.673 -1.578 25.709 1.00 72.19 91 LYS A C 1
ATOM 707 O O . LYS A 1 91 ? -9.452 -1.462 25.627 1.00 72.19 91 LYS A O 1
ATOM 712 N N . ASN A 1 92 ? -11.426 -1.930 24.668 1.00 69.25 92 ASN A N 1
ATOM 713 C CA . ASN A 1 92 ? -10.871 -2.139 23.334 1.00 69.25 92 ASN A CA 1
ATOM 714 C C . ASN A 1 92 ? -10.534 -0.818 22.636 1.00 69.25 92 ASN A C 1
ATOM 716 O O . ASN A 1 92 ? -9.546 -0.772 21.914 1.00 69.25 92 ASN A O 1
ATOM 720 N N . ASN A 1 93 ? -11.269 0.265 22.885 1.00 71.88 93 ASN A N 1
ATOM 721 C CA . ASN A 1 93 ? -11.030 1.561 22.254 1.00 71.88 93 ASN A CA 1
ATOM 722 C C . ASN A 1 93 ? -9.596 2.061 22.465 1.00 71.88 93 ASN A C 1
ATOM 724 O O . ASN A 1 93 ? -9.028 2.557 21.507 1.00 71.88 93 ASN A O 1
ATOM 728 N N . ASP A 1 94 ? -8.971 1.858 23.631 1.00 70.12 94 ASP A N 1
ATOM 729 C CA . ASP A 1 94 ? -7.561 2.243 23.855 1.00 70.12 94 ASP A CA 1
ATOM 730 C C . ASP A 1 94 ? -6.584 1.412 22.992 1.00 70.12 94 ASP A C 1
ATOM 732 O O . ASP A 1 94 ? -5.662 1.937 22.366 1.00 70.12 94 ASP A O 1
ATOM 736 N N . LEU A 1 95 ? -6.813 0.098 22.875 1.00 68.25 95 LEU A N 1
ATOM 737 C CA . LEU A 1 95 ? -6.035 -0.767 21.976 1.00 68.25 95 LEU A CA 1
ATOM 738 C C . LEU A 1 95 ? -6.199 -0.353 20.509 1.00 68.25 95 LEU A C 1
ATOM 740 O O . LEU A 1 95 ? -5.218 -0.312 19.761 1.00 68.25 95 LEU A O 1
ATOM 744 N N . TRP A 1 96 ? -7.427 -0.031 20.110 1.00 68.75 96 TRP A N 1
ATOM 745 C CA . TRP A 1 96 ? -7.744 0.437 18.768 1.00 68.75 96 TRP A CA 1
ATOM 746 C C . TRP A 1 96 ? -7.138 1.815 18.511 1.00 68.75 96 TRP A C 1
ATOM 748 O O . TRP A 1 96 ? -6.466 1.993 17.508 1.00 68.75 96 TRP A O 1
ATOM 758 N N . GLU A 1 97 ? -7.256 2.766 19.430 1.00 72.88 97 GLU A N 1
ATOM 759 C CA . GLU A 1 97 ? -6.700 4.116 19.313 1.00 72.88 97 GLU A CA 1
ATOM 760 C C . GLU A 1 97 ? -5.178 4.095 19.129 1.00 72.88 97 GLU A C 1
ATOM 762 O O . GLU A 1 97 ? -4.646 4.849 18.310 1.00 72.88 97 GLU A O 1
ATOM 767 N N . ARG A 1 98 ? -4.470 3.158 19.772 1.00 76.06 98 ARG A N 1
ATOM 768 C CA . ARG A 1 98 ? -3.038 2.920 19.519 1.00 76.06 98 ARG A CA 1
ATOM 769 C C . ARG A 1 98 ? -2.763 2.365 18.122 1.00 76.06 98 ARG A C 1
ATOM 771 O O . ARG A 1 98 ? -1.834 2.828 17.463 1.00 76.06 98 ARG A O 1
ATOM 778 N N . GLN A 1 99 ? -3.551 1.397 17.647 1.00 70.06 99 GLN A N 1
ATOM 779 C CA . GLN A 1 99 ? -3.406 0.853 16.288 1.00 70.06 99 GLN A CA 1
ATOM 780 C C . GLN A 1 99 ? -3.711 1.906 15.216 1.00 70.06 99 GLN A C 1
ATOM 782 O O . GLN A 1 99 ? -2.976 2.018 14.234 1.00 70.06 99 GLN A O 1
ATOM 787 N N . ILE A 1 100 ? -4.746 2.716 15.443 1.00 69.75 100 ILE A N 1
ATOM 788 C CA . ILE A 1 100 ? -5.148 3.843 14.602 1.00 69.75 100 ILE A CA 1
ATOM 789 C C . ILE A 1 100 ? -4.047 4.893 14.586 1.00 69.75 100 ILE A C 1
ATOM 791 O O . ILE A 1 100 ? -3.636 5.316 13.513 1.00 69.75 100 ILE A O 1
ATOM 795 N N . SER A 1 101 ? -3.515 5.265 15.750 1.00 72.88 101 SER A N 1
ATOM 796 C CA . SER A 1 101 ? -2.411 6.220 15.854 1.00 72.88 101 SER A CA 1
ATOM 797 C C . SER A 1 101 ? -1.173 5.715 15.118 1.00 72.88 101 SER A C 1
ATOM 799 O O . SER A 1 101 ? -0.590 6.465 14.349 1.00 72.88 101 SER A O 1
ATOM 801 N N . ALA A 1 102 ? -0.825 4.431 15.240 1.00 74.12 102 ALA A N 1
ATOM 802 C CA . ALA A 1 102 ? 0.289 3.832 14.505 1.00 74.12 102 ALA A CA 1
ATOM 803 C C . ALA A 1 102 ? 0.034 3.727 12.986 1.00 74.12 102 ALA A C 1
ATOM 805 O O . ALA A 1 102 ? 0.969 3.812 12.186 1.00 74.12 102 ALA A O 1
ATOM 806 N N . GLY A 1 103 ? -1.214 3.509 12.557 1.00 66.94 103 GLY A N 1
ATOM 807 C CA . GLY A 1 103 ? -1.619 3.528 11.146 1.00 66.94 103 GLY A CA 1
ATOM 808 C C . GLY A 1 103 ? -1.571 4.941 10.559 1.00 66.94 103 GLY A C 1
ATOM 809 O O . GLY A 1 103 ? -0.963 5.164 9.512 1.00 66.94 103 GLY A O 1
ATOM 810 N N . LEU A 1 104 ? -2.118 5.914 11.288 1.00 69.19 104 LEU A N 1
ATOM 811 C CA . LEU A 1 104 ? -2.077 7.337 10.964 1.00 69.19 104 LEU A CA 1
ATOM 812 C C . LEU A 1 104 ? -0.660 7.895 11.003 1.00 69.19 104 LEU A C 1
ATOM 814 O O . LEU A 1 104 ? -0.331 8.731 10.179 1.00 69.19 104 LEU A O 1
ATOM 818 N N . GLU A 1 105 ? 0.204 7.443 11.904 1.00 73.69 105 GLU A N 1
ATOM 819 C CA . GLU A 1 105 ? 1.610 7.838 11.947 1.00 73.69 105 GLU A CA 1
ATOM 820 C C . GLU A 1 105 ? 2.375 7.252 10.757 1.00 73.69 105 GLU A C 1
ATOM 822 O O . GLU A 1 105 ? 3.115 7.972 10.089 1.00 73.69 105 GLU A O 1
ATOM 827 N N . ARG A 1 106 ? 2.140 5.986 10.389 1.00 66.50 106 ARG A N 1
ATOM 828 C CA . ARG A 1 106 ? 2.679 5.401 9.144 1.00 66.50 106 ARG A CA 1
ATOM 829 C C . ARG A 1 106 ? 2.192 6.142 7.894 1.00 66.50 106 ARG A C 1
ATOM 831 O O . ARG A 1 106 ? 2.955 6.311 6.942 1.00 66.50 106 ARG A O 1
ATOM 838 N N . TRP A 1 107 ? 0.958 6.631 7.918 1.00 66.00 107 TRP A N 1
ATOM 839 C CA . TRP A 1 107 ? 0.359 7.438 6.859 1.00 66.00 107 TRP A CA 1
ATOM 840 C C . TRP A 1 107 ? 0.878 8.888 6.828 1.00 66.00 107 TRP A C 1
ATOM 842 O O . TRP A 1 107 ? 1.194 9.415 5.763 1.00 66.00 107 TRP A O 1
ATOM 852 N N . ASN A 1 108 ? 1.033 9.531 7.988 1.00 64.44 108 ASN A N 1
ATOM 853 C CA . ASN A 1 108 ? 1.415 10.940 8.134 1.00 64.44 108 ASN A CA 1
ATOM 854 C C . ASN A 1 108 ? 2.928 11.166 8.082 1.00 64.44 108 ASN A C 1
ATOM 856 O O . ASN A 1 108 ? 3.364 12.159 7.497 1.00 64.44 108 ASN A O 1
ATOM 860 N N . SER A 1 109 ? 3.739 10.241 8.613 1.00 61.19 109 SER A N 1
ATOM 861 C CA . SER A 1 109 ? 5.214 10.268 8.517 1.00 61.19 109 SER A CA 1
ATOM 862 C C . SER A 1 109 ? 5.701 10.342 7.068 1.00 61.19 109 SER A C 1
ATOM 864 O O . SER A 1 109 ? 6.803 10.810 6.786 1.00 61.19 109 SER A O 1
ATOM 866 N N . LYS A 1 110 ? 4.846 9.948 6.121 1.00 60.25 110 LYS A N 1
ATOM 867 C CA . LYS A 1 110 ? 5.025 10.134 4.688 1.00 60.25 110 LYS A CA 1
ATOM 868 C C . LYS A 1 110 ? 3.771 10.790 4.119 1.00 60.25 110 LYS A C 1
ATOM 870 O O . LYS A 1 110 ? 2.975 10.095 3.501 1.00 60.25 110 LYS A O 1
ATOM 875 N N . THR A 1 111 ? 3.602 12.103 4.320 1.00 64.81 111 THR A N 1
ATOM 876 C CA . THR A 1 111 ? 2.442 12.873 3.816 1.00 64.81 111 THR A CA 1
ATOM 877 C C . THR A 1 111 ? 1.924 12.322 2.483 1.00 64.81 111 THR A C 1
ATOM 879 O O . THR A 1 111 ? 2.680 12.234 1.515 1.00 64.81 111 THR A O 1
ATOM 882 N N . VAL A 1 112 ? 0.645 11.949 2.410 1.00 68.75 112 VAL A N 1
ATOM 883 C CA . VAL A 1 112 ? -0.008 11.344 1.225 1.00 68.75 112 VAL A CA 1
ATOM 884 C C . VAL A 1 112 ? 0.364 12.052 -0.072 1.00 68.75 112 VAL A C 1
ATOM 886 O O . VAL A 1 112 ? 0.683 11.431 -1.085 1.00 68.75 112 VAL A O 1
ATOM 889 N N . ARG A 1 113 ? 0.406 13.385 -0.021 1.00 69.94 113 ARG A N 1
ATOM 890 C CA . ARG A 1 113 ? 0.811 14.241 -1.134 1.00 69.94 113 ARG A CA 1
ATOM 891 C C . ARG A 1 113 ? 2.238 13.955 -1.610 1.00 69.94 113 ARG A C 1
ATOM 893 O O . ARG A 1 113 ? 2.459 13.884 -2.816 1.00 69.94 113 ARG A O 1
ATOM 900 N N . SER A 1 114 ? 3.189 13.766 -0.696 1.00 75.88 114 SER A N 1
ATOM 901 C CA . SER A 1 114 ? 4.570 13.396 -1.026 1.00 75.88 114 SER A CA 1
ATOM 902 C C . SER A 1 114 ? 4.662 11.991 -1.631 1.00 75.88 114 SER A C 1
ATOM 904 O O . SER A 1 114 ? 5.401 11.799 -2.596 1.00 75.88 114 SER A O 1
ATOM 906 N N . GLN A 1 115 ? 3.862 11.029 -1.151 1.00 76.69 115 GLN A N 1
ATOM 907 C CA . GLN A 1 115 ? 3.816 9.683 -1.731 1.00 76.69 115 GLN A CA 1
ATOM 908 C C . GLN A 1 115 ? 3.226 9.688 -3.142 1.00 76.69 115 GLN A C 1
ATOM 910 O O . GLN A 1 115 ? 3.823 9.120 -4.055 1.00 76.69 115 GLN A O 1
ATOM 915 N N . LEU A 1 116 ? 2.110 10.390 -3.356 1.00 81.00 116 LEU A N 1
ATOM 916 C CA . LEU A 1 116 ? 1.499 10.551 -4.678 1.00 81.00 116 LEU A CA 1
ATOM 917 C C . LEU A 1 116 ? 2.438 11.275 -5.651 1.00 81.00 116 LEU A C 1
ATOM 919 O O . LEU A 1 116 ? 2.553 10.878 -6.811 1.00 81.00 116 LEU A O 1
ATOM 923 N N . GLN A 1 117 ? 3.162 12.299 -5.189 1.00 83.94 117 GLN A N 1
ATOM 924 C CA . GLN A 1 117 ? 4.191 12.966 -5.991 1.00 83.94 117 GLN A CA 1
ATOM 925 C C . GLN A 1 117 ? 5.353 12.027 -6.330 1.00 83.94 117 GLN A C 1
ATOM 927 O O . GLN A 1 117 ? 5.796 12.011 -7.478 1.00 83.94 117 GLN A O 1
ATOM 932 N N . LYS A 1 118 ? 5.834 11.224 -5.372 1.00 83.69 118 LYS A N 1
ATOM 933 C CA . LYS A 1 118 ? 6.894 10.233 -5.603 1.00 83.69 118 LYS A CA 1
ATOM 934 C C . LYS A 1 118 ? 6.452 9.178 -6.617 1.00 83.69 118 LYS A C 1
ATOM 936 O O . LYS A 1 118 ? 7.189 8.920 -7.563 1.00 83.69 118 LYS A O 1
ATOM 941 N N . ARG A 1 119 ? 5.244 8.626 -6.471 1.00 86.56 119 ARG A N 1
ATOM 942 C CA . ARG A 1 119 ? 4.644 7.677 -7.424 1.00 86.56 119 ARG A CA 1
ATOM 943 C C . ARG A 1 119 ? 4.544 8.269 -8.823 1.00 86.56 119 ARG A C 1
ATOM 945 O O . ARG A 1 119 ? 5.062 7.689 -9.769 1.00 86.56 119 ARG A O 1
ATOM 952 N N . ARG A 1 120 ? 3.994 9.483 -8.941 1.00 89.06 120 ARG A N 1
ATOM 953 C CA . ARG A 1 120 ? 3.905 10.202 -10.218 1.00 89.06 120 ARG A CA 1
ATOM 954 C C . ARG A 1 120 ? 5.286 10.410 -10.848 1.00 89.06 120 ARG A C 1
ATOM 956 O O . ARG A 1 120 ? 5.429 10.220 -12.050 1.00 89.06 120 ARG A O 1
ATOM 963 N N . ARG A 1 121 ? 6.308 10.763 -10.059 1.00 88.88 121 ARG A N 1
ATOM 964 C CA . ARG A 1 121 ? 7.691 10.881 -10.552 1.00 88.88 121 ARG A CA 1
ATOM 965 C C . ARG A 1 121 ? 8.234 9.545 -11.054 1.00 88.88 121 ARG A C 1
ATOM 967 O O . ARG A 1 121 ? 8.798 9.532 -12.136 1.00 88.88 121 ARG A O 1
ATOM 974 N N . MET A 1 122 ? 8.053 8.446 -10.318 1.00 89.94 122 MET A N 1
ATOM 975 C CA . MET A 1 122 ? 8.512 7.114 -10.744 1.00 89.94 122 MET A CA 1
ATOM 976 C C . MET A 1 122 ? 7.824 6.661 -12.034 1.00 89.94 122 MET A C 1
ATOM 978 O O . MET A 1 122 ? 8.504 6.200 -12.944 1.00 89.94 122 MET A O 1
ATOM 982 N N . LEU A 1 123 ? 6.510 6.878 -12.144 1.00 92.44 123 LEU A N 1
ATOM 983 C CA . LEU A 1 123 ? 5.741 6.560 -13.344 1.00 92.44 123 LEU A CA 1
ATOM 984 C C . LEU A 1 123 ? 6.267 7.321 -14.566 1.00 92.44 123 LEU A C 1
ATOM 986 O O . LEU A 1 123 ? 6.601 6.716 -15.582 1.00 92.44 123 LEU A O 1
ATOM 990 N N . TRP A 1 124 ? 6.393 8.647 -14.450 1.00 93.69 124 TRP A N 1
ATOM 991 C CA . TRP A 1 124 ? 6.880 9.468 -15.555 1.00 93.69 124 TRP A CA 1
ATOM 992 C C . TRP A 1 124 ? 8.337 9.168 -15.890 1.00 93.69 124 TRP A C 1
ATOM 994 O O . TRP A 1 124 ? 8.650 9.027 -17.063 1.00 93.69 124 TRP A O 1
ATOM 1004 N N . LEU A 1 125 ? 9.222 9.029 -14.900 1.00 91.88 125 LEU A N 1
ATOM 1005 C CA . LEU A 1 125 ? 10.627 8.685 -15.144 1.00 91.88 125 LEU A CA 1
ATOM 1006 C C . LEU A 1 125 ? 10.761 7.322 -15.830 1.00 91.88 125 LEU A C 1
ATOM 1008 O O . LEU A 1 125 ? 11.491 7.215 -16.810 1.00 91.88 125 LEU A O 1
ATOM 1012 N N . GLY A 1 126 ? 10.026 6.308 -15.366 1.00 90.44 126 GLY A N 1
ATOM 1013 C CA . GLY A 1 126 ? 10.007 4.986 -15.989 1.00 90.44 126 GLY A CA 1
ATOM 1014 C C . GLY A 1 126 ? 9.528 5.037 -17.439 1.00 90.44 126 GLY A C 1
ATOM 1015 O O . GLY A 1 126 ? 10.188 4.508 -18.333 1.00 90.44 126 GLY A O 1
ATOM 1016 N N . PHE A 1 127 ? 8.432 5.756 -17.689 1.00 92.62 127 PHE A N 1
ATOM 1017 C CA . PHE A 1 127 ? 7.901 5.972 -19.034 1.00 92.62 127 PHE A CA 1
ATOM 1018 C C . PHE A 1 127 ? 8.890 6.714 -19.946 1.00 92.62 127 PHE A C 1
ATOM 1020 O O . PHE A 1 127 ? 9.160 6.262 -21.057 1.00 92.62 127 PHE A O 1
ATOM 1027 N N . TRP A 1 128 ? 9.480 7.817 -19.478 1.00 93.81 128 TRP A N 1
ATOM 1028 C CA . TRP A 1 128 ? 10.463 8.589 -20.243 1.00 93.81 128 TRP A CA 1
ATOM 1029 C C . TRP A 1 128 ? 11.691 7.758 -20.608 1.00 93.81 128 TRP A C 1
ATOM 1031 O O . TRP A 1 128 ? 12.182 7.865 -21.728 1.00 93.81 128 TRP A O 1
ATOM 1041 N N . LEU A 1 129 ? 12.166 6.904 -19.700 1.00 92.12 129 LEU A N 1
ATOM 1042 C CA . LEU A 1 129 ? 13.295 6.010 -19.954 1.00 92.12 129 LEU A CA 1
ATOM 1043 C C . LEU A 1 129 ? 12.968 4.941 -21.004 1.00 92.12 129 LEU A C 1
ATOM 1045 O O . LEU A 1 129 ? 13.803 4.667 -21.867 1.00 92.12 129 LEU A O 1
ATOM 1049 N N . LEU A 1 130 ? 11.752 4.386 -20.990 1.00 90.12 130 LEU A N 1
ATOM 1050 C CA . LEU A 1 130 ? 11.291 3.469 -22.037 1.00 90.12 130 LEU A CA 1
ATOM 1051 C C . LEU A 1 130 ? 11.173 4.169 -23.394 1.00 90.12 130 LEU A C 1
ATOM 1053 O O . LEU A 1 130 ? 11.642 3.641 -24.399 1.00 90.12 130 LEU A O 1
ATOM 1057 N N . MET A 1 131 ? 10.610 5.379 -23.426 1.00 92.50 131 MET A N 1
ATOM 1058 C CA . MET A 1 131 ? 10.517 6.165 -24.658 1.00 92.50 131 MET A CA 1
ATOM 1059 C C . MET A 1 131 ? 11.901 6.542 -25.195 1.00 92.50 131 MET A C 1
ATOM 1061 O O . MET A 1 131 ? 12.137 6.442 -26.396 1.00 92.50 131 MET A O 1
ATOM 1065 N N . ALA A 1 132 ? 12.840 6.914 -24.320 1.00 89.38 132 ALA A N 1
ATOM 1066 C CA . ALA A 1 132 ? 14.222 7.201 -24.695 1.00 89.38 132 ALA A CA 1
ATOM 1067 C C . ALA A 1 132 ? 14.948 5.950 -25.218 1.00 89.38 132 ALA A C 1
ATOM 1069 O O . ALA A 1 132 ? 15.669 6.033 -26.210 1.00 89.38 132 ALA A O 1
ATOM 1070 N N . SER A 1 133 ? 14.723 4.788 -24.596 1.00 90.44 133 SER A N 1
ATOM 1071 C CA . SER A 1 133 ? 15.212 3.492 -25.078 1.00 90.44 133 SER A CA 1
ATOM 1072 C C . SER A 1 133 ? 14.703 3.190 -26.491 1.00 90.44 133 SER A C 1
ATOM 1074 O O . SER A 1 133 ? 15.504 2.937 -27.392 1.00 90.44 133 SER A O 1
ATOM 1076 N N . ALA A 1 134 ? 13.390 3.297 -26.714 1.00 88.88 134 ALA A N 1
ATOM 1077 C CA . ALA A 1 134 ? 12.776 3.058 -28.017 1.00 88.88 134 ALA A CA 1
ATOM 1078 C C . ALA A 1 134 ? 13.274 4.051 -29.081 1.00 88.88 134 ALA A C 1
ATOM 1080 O O . ALA A 1 134 ? 13.652 3.649 -30.180 1.00 88.88 134 ALA A O 1
ATOM 1081 N N . ALA A 1 135 ? 13.350 5.342 -28.747 1.00 89.69 135 ALA A N 1
ATOM 1082 C CA . ALA A 1 135 ? 13.868 6.370 -29.646 1.00 89.69 135 ALA A CA 1
ATOM 1083 C C . ALA A 1 135 ? 15.334 6.110 -30.027 1.00 89.69 135 ALA A C 1
ATOM 1085 O O . ALA A 1 135 ? 15.694 6.225 -31.198 1.00 89.69 135 ALA A O 1
ATOM 1086 N N . ALA A 1 136 ? 16.167 5.700 -29.066 1.00 86.81 136 ALA A N 1
ATOM 1087 C CA . ALA A 1 136 ? 17.551 5.333 -29.330 1.00 86.81 136 ALA A CA 1
ATOM 1088 C C . ALA A 1 136 ? 17.644 4.107 -30.255 1.00 86.81 136 ALA A C 1
ATOM 1090 O O . ALA A 1 136 ? 18.426 4.126 -31.201 1.00 86.81 136 ALA A O 1
ATOM 1091 N N . GLN A 1 137 ? 16.816 3.074 -30.052 1.00 86.06 137 GLN A N 1
ATOM 1092 C CA . GLN A 1 137 ? 16.766 1.903 -30.941 1.00 86.06 137 GLN A CA 1
ATOM 1093 C C . GLN A 1 137 ? 16.399 2.281 -32.381 1.00 86.06 137 GLN A C 1
ATOM 1095 O O . GLN A 1 137 ? 17.069 1.836 -33.314 1.00 86.06 137 GLN A O 1
ATOM 1100 N N . VAL A 1 138 ? 15.381 3.127 -32.566 1.00 86.50 138 VAL A N 1
ATOM 1101 C CA . VAL A 1 138 ? 14.969 3.614 -33.893 1.00 86.50 138 VAL A CA 1
ATOM 1102 C C . VAL A 1 138 ? 16.081 4.438 -34.538 1.00 86.50 138 VAL A C 1
ATOM 1104 O O . VAL A 1 138 ? 16.414 4.212 -35.699 1.00 86.50 138 VAL A O 1
ATOM 1107 N N . LEU A 1 139 ? 16.708 5.348 -33.788 1.00 86.62 139 LEU A N 1
ATOM 1108 C CA . LEU A 1 139 ? 17.814 6.159 -34.293 1.00 86.62 139 LEU A CA 1
ATOM 1109 C C . LEU A 1 139 ? 19.003 5.287 -34.724 1.00 86.62 139 LEU A C 1
ATOM 1111 O O . LEU A 1 139 ? 19.558 5.504 -35.798 1.00 86.62 139 LEU A O 1
ATOM 1115 N N . PHE A 1 140 ? 19.366 4.265 -33.942 1.00 82.19 140 PHE A N 1
ATOM 1116 C CA . PHE A 1 140 ? 20.424 3.325 -34.322 1.00 82.19 140 PHE A CA 1
ATOM 1117 C C . PHE A 1 140 ? 20.067 2.493 -35.552 1.00 82.19 140 PHE A C 1
ATOM 1119 O O . PHE A 1 140 ? 20.937 2.245 -36.387 1.00 82.19 140 PHE A O 1
ATOM 1126 N N . ALA A 1 141 ? 18.810 2.070 -35.685 1.00 81.75 141 ALA A N 1
ATOM 1127 C CA . ALA A 1 141 ? 18.346 1.354 -36.868 1.00 81.75 141 ALA A CA 1
ATOM 1128 C C . ALA A 1 141 ? 18.435 2.231 -38.129 1.00 81.75 141 ALA A C 1
ATOM 1130 O O . ALA A 1 141 ? 18.941 1.776 -39.153 1.00 81.75 141 ALA A O 1
ATOM 1131 N N . LEU A 1 142 ? 18.022 3.499 -38.038 1.00 83.81 142 LEU A N 1
ATOM 1132 C CA . LEU A 1 142 ? 18.126 4.461 -39.137 1.00 83.81 142 LEU A CA 1
ATOM 1133 C C . LEU A 1 142 ? 19.586 4.753 -39.502 1.00 83.81 142 LEU A C 1
ATOM 1135 O O . LEU A 1 142 ? 19.942 4.694 -40.673 1.00 83.81 142 LEU A O 1
ATOM 1139 N N . LEU A 1 143 ? 20.455 4.997 -38.518 1.00 81.38 143 LEU A N 1
ATOM 1140 C CA . LEU A 1 143 ? 21.882 5.230 -38.771 1.00 81.38 143 LEU A CA 1
ATOM 1141 C C . LEU A 1 143 ? 22.554 4.032 -39.457 1.00 81.38 143 LEU A C 1
ATOM 1143 O O . LEU A 1 143 ? 23.386 4.228 -40.336 1.00 81.38 143 LEU A O 1
ATOM 1147 N N . LYS A 1 144 ? 22.170 2.796 -39.111 1.00 75.75 144 LYS A N 1
ATOM 1148 C CA . LYS A 1 144 ? 22.648 1.597 -39.818 1.00 75.75 144 LYS A CA 1
ATOM 1149 C C . LYS A 1 144 ? 22.175 1.528 -41.273 1.00 75.75 144 LYS A C 1
ATOM 1151 O O . LYS A 1 144 ? 22.924 1.038 -42.103 1.00 75.75 144 LYS A O 1
ATOM 1156 N N . LEU A 1 145 ? 20.967 2.004 -41.580 1.00 74.06 145 LEU A N 1
ATOM 1157 C CA . LEU A 1 145 ? 20.418 2.003 -42.942 1.00 74.06 145 LEU A CA 1
ATOM 1158 C C . LEU A 1 145 ? 21.063 3.050 -43.860 1.00 74.06 145 LEU A C 1
ATOM 1160 O O . LEU A 1 145 ? 21.123 2.820 -45.059 1.00 74.06 145 LEU A O 1
ATOM 1164 N N . PHE A 1 146 ? 21.518 4.187 -43.322 1.00 71.12 146 PHE A N 1
ATOM 1165 C CA . PHE A 1 146 ? 22.129 5.267 -44.115 1.00 71.12 146 PHE A CA 1
ATOM 1166 C C . PHE A 1 146 ? 23.666 5.205 -44.196 1.00 71.12 146 PHE A C 1
ATOM 1168 O O . PHE A 1 146 ? 24.248 5.887 -45.035 1.00 71.12 146 PHE A O 1
ATOM 1175 N N . CYS A 1 147 ? 24.327 4.422 -43.333 1.00 56.78 147 CY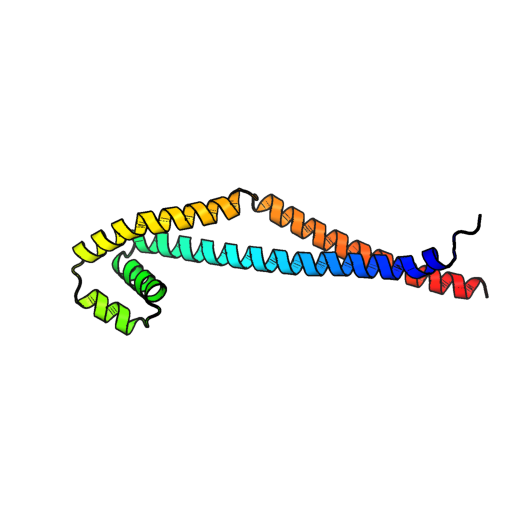S A N 1
ATOM 1176 C CA . CYS A 1 147 ? 25.785 4.216 -43.348 1.00 56.78 147 CYS A CA 1
ATOM 1177 C C . CYS A 1 147 ? 26.230 2.896 -44.017 1.00 56.78 147 CYS A C 1
ATOM 1179 O O . CYS A 1 147 ? 27.429 2.607 -44.019 1.00 56.78 147 CYS A O 1
ATOM 1181 N N . CYS A 1 148 ? 25.297 2.104 -44.552 1.00 47.69 148 CYS A N 1
ATOM 1182 C CA . CYS A 1 148 ? 25.552 0.954 -45.427 1.00 47.69 148 CYS A CA 1
ATOM 1183 C C . CYS A 1 148 ? 25.109 1.286 -46.852 1.00 47.69 148 CYS A C 1
ATOM 1185 O O . CYS A 1 148 ? 25.764 0.771 -47.782 1.00 47.69 148 CYS A O 1
#

Radius of gyration: 27.25 Å; chains: 1; bounding box: 66×31×75 Å

Foldseek 3Di:
DDPDVVCLVCLLVVLLVLLVVLVVVLVVLVVVVVVLVVVLVVLVVLVVCCVVPLLVSQLVVCCVVVVDDSVVSVVVCVPDDVVRSVVVCVVVVVVSVVVNVVSVCVDPVCPPVNSVVSSVVSNVSSVVSNVVSVVSVVVVVVVVVVVD